Protein AF-A0A916DPZ2-F1 (afdb_monomer)

Foldseek 3Di:
DVVVVVVVVVVVVVVVVPPPDDPDDCPPDLWDPWDKFKDFQADFDQDPVQADPVRFGWGKMWIWIFIHHRNQTADIDPIAIWTDGPDGPDTHDDHPVRVCVSCVVRVHDDDPGRDDPCRNPPVSNVVVVVVVVVVVCCCVVPVPPPPPPDDDDDDDD

Organism: NCBI:txid2864201

Nearest PDB structures (foldseek):
  5i99-assembly1_A  TM=4.754E-01  e=9.707E+00  Mus musculus

Mean predicted aligned error: 11.8 Å

pLDDT: mean 81.59, std 14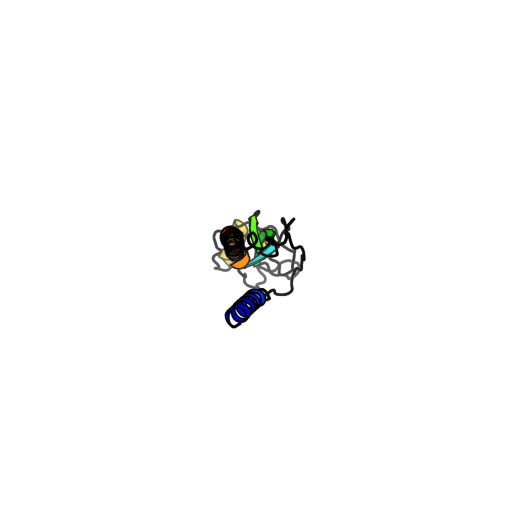.65, range [44.06, 96.0]

Secondary structure (DSSP, 8-state):
-HHHHHHHHHHHHHHHTT----SS-----SEEEEEEEEEEEEPPP-SGGGB-TTSPBPEEEEEEEEEEETTEEEEEEEEEEEEE-SSTT-EE---HHHHHHHHHHTT----SSPPPPHIIIIIHHHHHHHHHHHHHHHHHHSTTTTSS---------

Radius of gyration: 25.04 Å; Cα contacts (8 Å, |Δi|>4): 188; chains: 1; bounding box: 52×34×93 Å

Sequence (157 aa):
MTNKFLKISILIFVLSLFNYQTAAARKSAFFSFGGETIIKVQDFPDTELFQMENGSYVDAGCIYKQVSIFFIPVWNYDIRWCGYTGEDGNYVILSKEELDAIAQEASITLPATPTLSFWHSIGGKLLFVVVIGAFIAYSVFFAEEEEEEEEPKEEKQ

Structure (mmCIF, N/CA/C/O backbone):
data_AF-A0A916DPZ2-F1
#
_entry.id   AF-A0A916DPZ2-F1
#
loop_
_atom_site.group_PDB
_atom_site.id
_atom_site.type_symbol
_atom_site.label_atom_id
_atom_site.label_alt_id
_atom_site.label_comp_id
_atom_site.label_asym_id
_atom_site.label_entity_id
_atom_site.label_seq_id
_atom_site.pdbx_PDB_ins_code
_atom_site.Cartn_x
_atom_site.Cartn_y
_atom_site.Cartn_z
_atom_site.occupancy
_atom_site.B_iso_or_equiv
_atom_site.auth_seq_id
_atom_site.auth_comp_id
_atom_site.auth_asym_id
_atom_site.auth_atom_id
_atom_site.pdbx_PDB_model_num
ATOM 1 N N . MET A 1 1 ? 10.165 -23.862 -36.801 1.00 51.81 1 MET A N 1
ATOM 2 C CA . MET A 1 1 ? 8.836 -23.363 -36.359 1.00 51.81 1 MET A CA 1
ATOM 3 C C . MET A 1 1 ? 8.642 -23.426 -34.846 1.00 51.81 1 MET A C 1
ATOM 5 O O . MET A 1 1 ? 8.141 -22.462 -34.284 1.00 51.81 1 MET A O 1
ATOM 9 N N . THR A 1 2 ? 9.076 -24.493 -34.172 1.00 63.69 2 THR A N 1
ATOM 10 C CA . THR A 1 2 ? 8.823 -24.763 -32.742 1.00 63.69 2 THR A CA 1
ATOM 11 C C . THR A 1 2 ? 9.273 -23.651 -31.784 1.00 63.69 2 THR A C 1
ATOM 13 O O . THR A 1 2 ? 8.525 -23.297 -30.881 1.00 63.69 2 THR A O 1
ATOM 16 N N . ASN A 1 3 ? 10.423 -23.009 -32.027 1.00 69.75 3 ASN A N 1
ATOM 17 C CA . ASN A 1 3 ? 10.918 -21.934 -31.154 1.00 69.75 3 ASN A CA 1
ATOM 18 C C . ASN A 1 3 ? 10.087 -20.643 -31.224 1.00 69.75 3 ASN A C 1
ATOM 20 O O . ASN A 1 3 ? 9.987 -19.945 -30.222 1.00 69.75 3 ASN A O 1
ATOM 24 N N . LYS A 1 4 ? 9.463 -20.319 -32.368 1.00 66.44 4 LYS A N 1
ATOM 25 C CA . LYS A 1 4 ? 8.582 -19.140 -32.471 1.00 66.44 4 LYS A CA 1
ATOM 26 C C . LYS A 1 4 ? 7.270 -19.379 -31.717 1.00 66.44 4 LYS A C 1
ATOM 28 O O . LYS A 1 4 ? 6.870 -18.534 -30.926 1.00 66.44 4 LYS A O 1
ATOM 33 N N . PHE A 1 5 ? 6.662 -20.555 -31.875 1.00 76.12 5 PHE A N 1
ATOM 34 C CA . PHE A 1 5 ? 5.439 -20.920 -31.149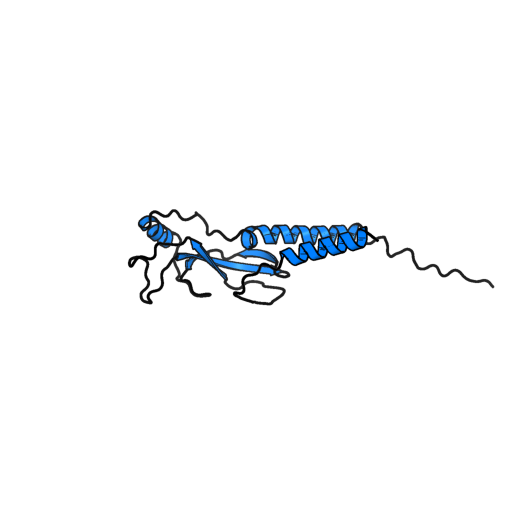 1.00 76.12 5 PHE A CA 1
ATOM 35 C C . PHE A 1 5 ? 5.665 -21.079 -29.642 1.00 76.12 5 PHE A C 1
ATOM 37 O O . PHE A 1 5 ? 4.829 -20.638 -28.861 1.00 76.12 5 PHE A O 1
ATOM 44 N N . LEU A 1 6 ? 6.813 -21.619 -29.222 1.00 79.94 6 LEU A N 1
ATOM 45 C CA . LEU A 1 6 ? 7.181 -21.710 -27.808 1.00 79.94 6 LEU A CA 1
ATOM 46 C C . LEU A 1 6 ? 7.365 -20.320 -27.179 1.00 79.94 6 LEU A C 1
ATOM 48 O O . LEU A 1 6 ? 6.825 -20.064 -26.107 1.00 79.94 6 LEU A O 1
ATOM 52 N N . LYS A 1 7 ? 8.058 -19.399 -27.866 1.00 75.06 7 LYS A N 1
ATOM 53 C CA . LYS A 1 7 ? 8.217 -18.002 -27.419 1.00 75.06 7 LYS A CA 1
ATOM 54 C C . LYS A 1 7 ? 6.866 -17.288 -27.294 1.00 75.06 7 LYS A C 1
ATOM 56 O O . LYS A 1 7 ? 6.613 -16.647 -26.280 1.00 75.06 7 LYS A O 1
ATOM 61 N N . ILE A 1 8 ? 5.981 -17.452 -28.282 1.00 85.12 8 ILE A N 1
ATOM 62 C CA . IL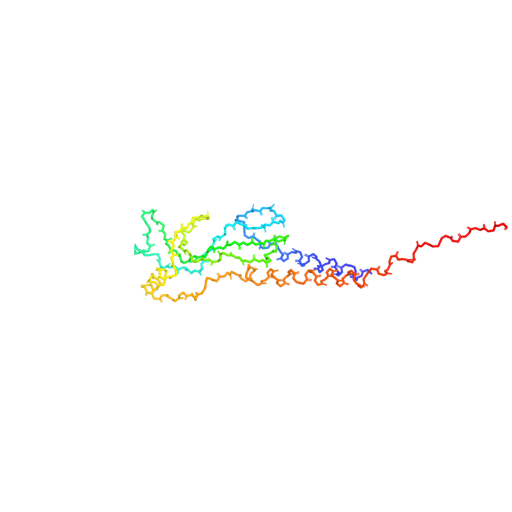E A 1 8 ? 4.622 -16.886 -28.256 1.00 85.12 8 ILE A CA 1
ATOM 63 C C . ILE A 1 8 ? 3.799 -17.495 -27.111 1.00 85.12 8 ILE A C 1
ATOM 65 O O . ILE A 1 8 ? 3.117 -16.770 -26.396 1.00 85.12 8 ILE A O 1
ATOM 69 N N . SER A 1 9 ? 3.900 -18.805 -26.878 1.00 83.81 9 SER A N 1
ATOM 70 C CA . SER A 1 9 ? 3.169 -19.481 -25.802 1.00 83.81 9 SER A CA 1
ATOM 71 C C . SER A 1 9 ? 3.649 -19.061 -24.410 1.00 83.81 9 SER A C 1
ATOM 73 O O . SER A 1 9 ? 2.825 -18.894 -23.515 1.00 83.81 9 SER A O 1
ATOM 75 N N . ILE A 1 10 ? 4.957 -18.851 -24.224 1.00 85.25 10 ILE A N 1
ATOM 76 C CA . ILE A 1 10 ? 5.521 -18.317 -22.974 1.00 85.25 10 ILE A CA 1
ATOM 77 C C . ILE A 1 10 ? 5.055 -16.875 -22.762 1.00 85.25 10 ILE A C 1
ATOM 79 O O . ILE A 1 10 ? 4.644 -16.531 -21.659 1.00 85.25 10 ILE A O 1
ATOM 83 N N . LEU A 1 11 ? 5.045 -16.050 -23.814 1.00 82.19 11 LEU A N 1
ATOM 84 C CA . LEU A 1 11 ? 4.554 -14.675 -23.738 1.00 82.19 11 LEU A CA 1
ATOM 85 C C . LEU A 1 11 ? 3.069 -14.625 -23.346 1.00 82.19 11 LEU A C 1
ATOM 87 O O . LEU A 1 11 ? 2.701 -13.876 -22.448 1.00 82.19 11 LEU A O 1
ATOM 91 N N . ILE A 1 12 ? 2.225 -15.458 -23.963 1.00 82.44 12 ILE A N 1
ATOM 92 C CA . ILE A 1 12 ? 0.793 -15.554 -23.637 1.00 82.44 12 ILE A CA 1
ATOM 93 C C . ILE A 1 12 ? 0.589 -16.056 -22.204 1.00 82.44 12 ILE A C 1
ATOM 95 O O . ILE A 1 12 ? -0.242 -15.512 -21.481 1.00 82.44 12 ILE A O 1
ATOM 99 N N . PHE A 1 13 ? 1.361 -17.055 -21.767 1.00 81.19 13 PHE A N 1
ATOM 100 C CA . PHE A 1 13 ? 1.291 -17.564 -20.399 1.00 81.19 13 PHE A CA 1
ATOM 101 C C . PHE A 1 13 ? 1.670 -16.481 -19.382 1.00 81.19 13 PHE A C 1
ATOM 103 O O . PHE A 1 13 ? 0.908 -16.227 -18.453 1.00 81.19 13 PHE A O 1
ATOM 110 N N . VAL A 1 14 ? 2.774 -15.766 -19.608 1.00 79.12 14 VAL A N 1
ATOM 111 C CA . VAL A 1 14 ? 3.201 -14.636 -18.772 1.00 79.12 14 VAL A CA 1
ATOM 112 C C . VAL A 1 14 ? 2.127 -13.544 -18.739 1.00 79.12 14 VAL A C 1
ATOM 114 O O . VAL A 1 14 ? 1.764 -13.101 -17.656 1.00 79.12 14 VAL A O 1
ATOM 117 N N . LEU A 1 15 ? 1.537 -13.180 -19.884 1.00 71.94 15 LEU A N 1
ATOM 118 C CA . LEU A 1 15 ? 0.437 -12.208 -19.962 1.00 71.94 15 LEU A CA 1
ATOM 119 C C . LEU A 1 15 ? -0.830 -12.672 -19.219 1.00 71.94 15 LEU A C 1
ATOM 121 O O . LEU A 1 15 ? -1.525 -11.861 -18.606 1.00 71.94 15 LEU A O 1
ATOM 125 N N . SER A 1 16 ? -1.125 -13.974 -19.226 1.00 70.44 16 SER A N 1
ATOM 126 C CA . SER A 1 16 ? -2.296 -14.537 -18.542 1.00 70.44 16 SER A CA 1
ATOM 127 C C . SER A 1 16 ? -2.188 -14.480 -17.013 1.00 70.44 16 SER A C 1
ATOM 129 O O . SER A 1 16 ? -3.201 -14.283 -16.343 1.00 70.44 16 SER A O 1
ATOM 131 N N . LEU A 1 17 ? -0.969 -14.539 -16.459 1.00 65.00 17 LEU A N 1
ATOM 132 C CA . LEU A 1 17 ? -0.726 -14.428 -15.014 1.00 65.00 17 LEU A CA 1
ATOM 133 C C . LEU A 1 17 ? -1.047 -13.029 -14.453 1.00 65.00 17 LEU A C 1
ATOM 135 O O . LEU A 1 17 ? -1.231 -12.892 -13.246 1.00 65.00 17 LEU A O 1
ATOM 139 N N . PHE A 1 18 ? -1.182 -12.006 -15.306 1.00 58.53 18 PHE A N 1
ATOM 140 C CA . PHE A 1 18 ? -1.540 -10.641 -14.897 1.00 58.53 18 PHE A CA 1
ATOM 141 C C . PHE A 1 18 ? -3.054 -10.377 -14.821 1.00 58.53 18 PHE A C 1
ATOM 143 O O . PHE A 1 18 ? -3.455 -9.285 -14.431 1.00 58.53 18 PHE A O 1
ATOM 150 N N . ASN A 1 19 ? -3.912 -11.351 -15.156 1.00 52.56 19 ASN A N 1
ATOM 151 C CA . ASN A 1 19 ? -5.376 -11.184 -15.130 1.00 52.56 19 ASN A CA 1
ATOM 152 C C . ASN A 1 19 ? -6.029 -11.497 -13.767 1.00 52.56 19 ASN A C 1
ATOM 154 O O . ASN A 1 19 ? -7.248 -11.625 -13.686 1.00 52.56 19 ASN A O 1
ATOM 158 N N . TYR A 1 20 ? -5.258 -11.592 -12.682 1.00 54.59 20 TYR A N 1
ATOM 159 C CA . TYR A 1 20 ? -5.819 -11.608 -11.329 1.00 54.59 20 TYR A CA 1
ATOM 160 C C . TYR A 1 20 ? -5.876 -10.184 -10.781 1.00 54.59 20 TYR A C 1
ATOM 162 O O . TYR A 1 20 ? -5.015 -9.768 -10.010 1.00 54.59 20 TYR A O 1
ATOM 170 N N . GLN A 1 21 ? -6.898 -9.425 -11.174 1.00 50.91 21 GLN A N 1
ATOM 171 C CA . GLN A 1 21 ? -7.242 -8.198 -10.465 1.00 50.91 21 GLN A CA 1
ATOM 172 C C . GLN A 1 21 ? -8.714 -8.248 -10.071 1.00 50.91 21 GLN A C 1
ATOM 174 O O . GLN A 1 21 ? -9.610 -8.272 -10.916 1.00 50.91 21 GLN A O 1
ATOM 179 N N . THR A 1 22 ? -8.951 -8.321 -8.762 1.00 46.25 22 THR A N 1
ATOM 180 C CA . THR A 1 22 ? -10.267 -8.141 -8.159 1.00 46.25 22 THR A CA 1
ATOM 181 C C . THR A 1 22 ? -10.780 -6.752 -8.524 1.00 46.25 22 THR A C 1
ATOM 183 O O . THR A 1 22 ? -10.076 -5.748 -8.417 1.00 46.25 22 THR A O 1
ATOM 186 N N . ALA A 1 23 ? -12.005 -6.717 -9.036 1.00 44.06 23 ALA A N 1
ATOM 187 C CA . ALA A 1 23 ? -12.669 -5.518 -9.508 1.00 44.06 23 ALA A CA 1
ATOM 188 C C . ALA A 1 23 ? -13.042 -4.598 -8.334 1.00 44.06 23 ALA A C 1
ATOM 190 O O . ALA A 1 23 ? -14.169 -4.624 -7.860 1.00 44.06 23 ALA A O 1
ATOM 191 N N . ALA A 1 24 ? -12.105 -3.771 -7.883 1.00 44.12 24 ALA A N 1
ATOM 192 C CA . ALA A 1 24 ? -12.388 -2.570 -7.105 1.00 44.12 24 ALA A CA 1
ATOM 193 C C . ALA A 1 24 ? -11.300 -1.529 -7.412 1.00 44.12 24 ALA A C 1
ATOM 195 O O . ALA A 1 24 ? -10.115 -1.844 -7.440 1.00 44.12 24 ALA A O 1
ATOM 196 N N . ALA A 1 25 ? -11.713 -0.298 -7.715 1.00 45.31 25 ALA A N 1
ATOM 197 C CA . ALA A 1 25 ? -10.866 0.848 -8.072 1.00 45.31 25 ALA A CA 1
ATOM 198 C C . ALA A 1 25 ? -10.095 0.761 -9.411 1.00 45.31 25 ALA A C 1
ATOM 200 O O . ALA A 1 25 ? -8.869 0.847 -9.491 1.00 45.31 25 ALA A O 1
ATOM 201 N N . ARG A 1 26 ? -10.844 0.732 -10.521 1.00 45.50 26 ARG A N 1
ATOM 202 C CA . ARG A 1 26 ? -10.332 0.989 -11.877 1.00 45.50 26 ARG A CA 1
ATOM 203 C C . ARG A 1 26 ? -9.924 2.469 -12.048 1.00 45.50 26 ARG A C 1
ATOM 205 O O . ARG A 1 26 ? -10.598 3.221 -12.744 1.00 45.50 26 ARG A O 1
ATOM 212 N N . LYS A 1 27 ? -8.798 2.905 -11.470 1.00 50.97 27 LYS A N 1
ATOM 213 C CA . LYS A 1 27 ? -8.073 4.095 -11.964 1.00 50.97 27 LYS A CA 1
ATOM 214 C C . LYS A 1 27 ? -7.263 3.655 -13.182 1.00 50.97 27 LYS A C 1
ATOM 216 O O . LYS A 1 27 ? -6.085 3.339 -13.087 1.00 50.97 27 LYS A O 1
ATOM 221 N N . SER A 1 28 ? -7.952 3.540 -14.319 1.00 52.31 28 SER A N 1
ATOM 222 C CA . SER A 1 28 ? -7.423 3.023 -15.589 1.00 52.31 28 SER A CA 1
ATOM 223 C C . SER A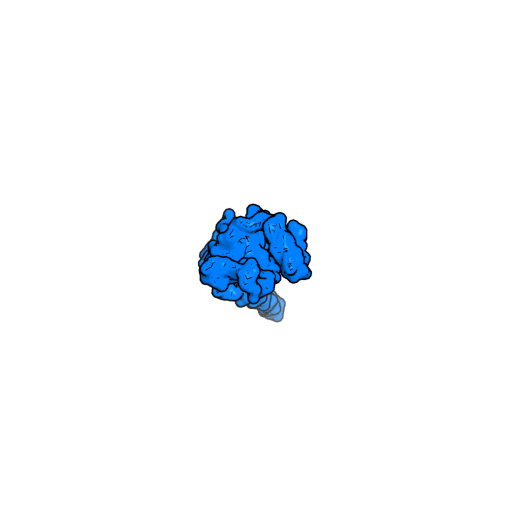 1 28 ? -6.479 4.014 -16.274 1.00 52.31 28 SER A C 1
ATOM 225 O O . SER A 1 28 ? -6.721 4.428 -17.404 1.00 52.31 28 SER A O 1
ATOM 227 N N . ALA A 1 29 ? -5.414 4.421 -15.594 1.00 64.94 29 ALA A N 1
ATOM 228 C CA . ALA A 1 29 ? -4.330 5.159 -16.209 1.00 64.94 29 ALA A CA 1
ATOM 229 C C . ALA A 1 29 ? -3.120 4.231 -16.313 1.00 64.94 29 ALA A C 1
ATOM 231 O O . ALA A 1 29 ? -2.733 3.591 -15.337 1.00 64.94 29 ALA A O 1
ATOM 232 N N . PHE A 1 30 ? -2.505 4.175 -17.498 1.00 82.25 30 PHE A N 1
ATOM 233 C CA . PHE A 1 30 ? -1.216 3.500 -17.684 1.00 82.25 30 PHE A CA 1
ATOM 234 C C . PHE A 1 30 ? -0.132 4.071 -16.764 1.00 82.25 30 PHE A C 1
ATOM 236 O O . PHE A 1 30 ? 0.868 3.413 -16.519 1.00 82.25 30 PHE A O 1
ATOM 243 N N . PHE A 1 31 ? -0.338 5.272 -16.230 1.00 86.25 31 PHE A N 1
ATOM 244 C CA . PHE A 1 31 ? 0.544 5.905 -15.271 1.00 86.25 31 PHE A CA 1
ATOM 245 C C . PHE A 1 31 ? -0.281 6.438 -14.106 1.00 86.25 31 PHE A C 1
ATOM 247 O O . PHE A 1 31 ? -1.271 7.138 -14.317 1.00 86.25 31 PHE A O 1
ATOM 254 N N . SER A 1 32 ? 0.152 6.151 -12.885 1.00 87.00 32 SER A N 1
ATOM 255 C CA . SER A 1 32 ? -0.322 6.838 -11.688 1.00 87.00 32 SER A CA 1
ATOM 256 C C . SER A 1 32 ? 0.875 7.432 -10.973 1.00 87.00 32 SER A C 1
ATOM 258 O O . SER A 1 32 ? 1.869 6.750 -10.757 1.00 87.00 32 SER A O 1
ATOM 260 N N . PHE A 1 33 ? 0.784 8.697 -10.583 1.00 87.56 33 PHE A N 1
ATOM 261 C CA . PHE A 1 33 ? 1.838 9.387 -9.835 1.00 87.56 33 PHE A CA 1
ATOM 262 C C . PHE A 1 33 ? 1.395 9.708 -8.406 1.00 87.56 33 PHE A C 1
ATOM 264 O O . PHE A 1 33 ? 1.891 10.651 -7.796 1.00 87.56 33 PHE A O 1
ATOM 271 N N . GLY A 1 34 ? 0.427 8.951 -7.886 1.00 81.25 34 GLY A N 1
ATOM 272 C CA . GLY A 1 34 ? -0.089 9.118 -6.537 1.00 81.25 34 GLY A CA 1
ATOM 273 C C . GLY A 1 34 ? -1.570 8.780 -6.414 1.00 81.25 34 GLY A C 1
ATOM 274 O O . GLY A 1 34 ? -2.113 7.944 -7.134 1.00 81.25 34 GLY A O 1
ATOM 275 N N . GLY A 1 35 ? -2.222 9.457 -5.475 1.00 85.12 35 GLY A N 1
ATOM 276 C CA . GLY A 1 35 ? -3.568 9.127 -5.023 1.00 85.12 35 GLY A CA 1
ATOM 277 C C . GLY A 1 35 ? -3.518 8.245 -3.784 1.00 85.12 35 GLY A C 1
ATOM 278 O O . GLY A 1 35 ? -2.730 7.303 -3.703 1.00 85.12 35 GLY A O 1
ATOM 279 N N . GLU A 1 36 ? -4.342 8.596 -2.806 1.00 88.19 36 GLU A N 1
ATOM 280 C CA . GLU A 1 36 ? -4.433 7.849 -1.559 1.00 88.19 36 GLU A CA 1
ATOM 281 C C . GLU A 1 36 ? -5.126 6.518 -1.821 1.00 88.19 36 GLU A C 1
ATOM 283 O O . GLU A 1 36 ? -6.165 6.448 -2.482 1.00 88.19 36 GLU A O 1
ATOM 288 N N . THR A 1 37 ? -4.473 5.461 -1.357 1.00 88.38 37 THR A N 1
ATOM 289 C CA . THR A 1 37 ? -4.991 4.101 -1.327 1.00 88.38 37 THR A CA 1
ATOM 290 C C . THR A 1 37 ? -5.043 3.678 0.124 1.00 88.38 37 THR A C 1
ATOM 292 O O . THR A 1 37 ? -4.092 3.911 0.870 1.00 88.38 37 THR A O 1
ATOM 295 N N . ILE A 1 38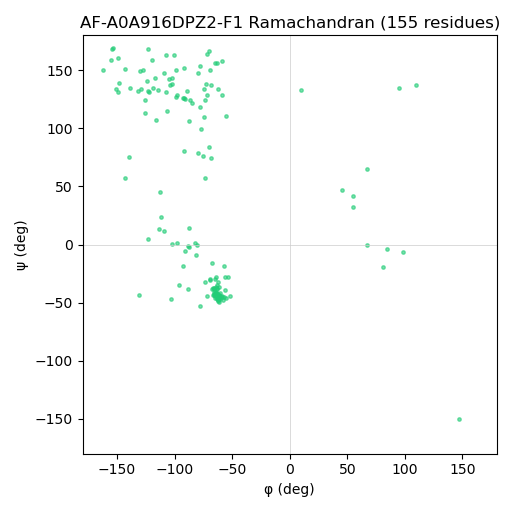 ? -6.154 3.064 0.508 1.00 91.06 38 ILE A N 1
ATOM 296 C CA . ILE A 1 38 ? -6.395 2.587 1.862 1.00 91.06 38 ILE A CA 1
ATOM 297 C C . ILE A 1 38 ? -6.473 1.071 1.781 1.00 91.06 38 ILE A C 1
ATOM 299 O O . ILE A 1 38 ? -7.134 0.530 0.895 1.00 91.06 38 ILE A O 1
ATOM 303 N N . ILE A 1 39 ? -5.778 0.388 2.681 1.00 90.56 39 ILE A N 1
ATOM 304 C CA . ILE A 1 39 ? -5.876 -1.059 2.826 1.00 90.56 39 ILE A CA 1
ATOM 305 C C . ILE A 1 39 ? -6.105 -1.419 4.283 1.00 90.56 39 ILE A C 1
ATOM 307 O O . ILE A 1 39 ? -5.611 -0.745 5.190 1.00 90.56 39 ILE A O 1
ATOM 311 N N . LYS A 1 40 ? -6.806 -2.526 4.496 1.00 91.75 40 LYS A N 1
ATOM 312 C CA . LYS A 1 40 ? -6.853 -3.180 5.795 1.00 91.75 40 LYS A CA 1
ATOM 313 C C . LYS A 1 40 ? -5.540 -3.920 6.061 1.00 91.75 40 LYS A C 1
ATOM 315 O O . LYS A 1 40 ? -5.038 -4.614 5.178 1.00 91.75 40 LYS A O 1
ATOM 320 N N . VAL A 1 41 ? -4.998 -3.754 7.266 1.00 92.88 41 VAL A N 1
ATOM 321 C CA . VAL A 1 41 ? -3.763 -4.401 7.737 1.00 92.88 41 VAL A CA 1
ATOM 322 C C . VAL A 1 41 ? -4.080 -5.552 8.686 1.00 92.88 41 VAL A C 1
ATOM 324 O O . VAL A 1 41 ? -3.506 -6.627 8.536 1.00 92.88 41 VAL A O 1
ATOM 327 N N . GLN A 1 42 ? -4.975 -5.334 9.651 1.00 91.81 42 GLN A N 1
ATOM 328 C CA . GLN A 1 42 ? -5.324 -6.325 10.666 1.00 91.81 42 GLN A CA 1
ATOM 329 C C . GLN A 1 42 ? -6.767 -6.121 11.129 1.00 91.81 42 GLN A C 1
ATOM 331 O O . GLN A 1 42 ? -7.161 -4.993 11.419 1.00 91.81 42 GLN A O 1
ATOM 336 N N . ASP A 1 43 ? -7.517 -7.218 11.214 1.00 92.06 43 ASP A N 1
ATOM 337 C CA . ASP A 1 43 ? -8.876 -7.229 11.757 1.00 92.06 43 ASP A CA 1
ATOM 338 C C . ASP A 1 43 ? -8.860 -7.052 13.280 1.00 92.06 43 ASP A C 1
ATOM 340 O O . ASP A 1 43 ? -8.037 -7.679 13.965 1.00 92.06 43 ASP A O 1
ATOM 344 N N . PHE A 1 44 ? -9.786 -6.247 13.797 1.00 91.25 44 PHE A N 1
ATOM 345 C CA . PHE A 1 44 ? -10.137 -6.204 15.216 1.00 91.25 44 PHE A CA 1
ATOM 346 C C . PHE A 1 44 ? -11.436 -6.988 15.484 1.00 91.25 44 PHE A C 1
ATOM 348 O O . PHE A 1 44 ? -12.150 -7.346 14.550 1.00 91.25 44 PHE A O 1
ATOM 355 N N . PRO A 1 45 ? -11.742 -7.349 16.746 1.00 86.00 45 PRO A N 1
ATOM 356 C CA . PRO A 1 45 ? -12.970 -8.072 17.065 1.00 86.00 45 PRO A CA 1
ATOM 357 C C . PRO A 1 45 ? -14.221 -7.208 16.852 1.00 86.00 45 PRO A C 1
ATOM 359 O O . PRO A 1 45 ? -14.277 -6.079 17.330 1.00 86.00 45 PRO A O 1
ATOM 362 N N . ASP A 1 46 ? -15.276 -7.769 16.263 1.00 85.81 46 ASP A N 1
ATOM 363 C CA . ASP A 1 46 ? -16.574 -7.093 16.124 1.00 85.81 46 ASP A CA 1
ATOM 364 C C . ASP A 1 46 ? -17.333 -7.079 17.467 1.00 85.81 46 ASP A C 1
ATOM 366 O O . ASP A 1 46 ? -18.252 -7.865 17.708 1.00 85.81 46 ASP A O 1
ATOM 370 N N . THR A 1 47 ? -16.919 -6.210 18.390 1.00 82.81 47 THR A N 1
ATOM 371 C CA . THR A 1 47 ? -17.574 -6.016 19.698 1.00 82.81 47 THR A CA 1
ATOM 372 C C . THR A 1 47 ? -18.074 -4.585 19.847 1.00 82.81 47 THR A C 1
ATOM 374 O O . THR A 1 47 ? -17.568 -3.684 19.183 1.00 82.81 47 THR A O 1
ATOM 377 N N . GLU A 1 48 ? -19.043 -4.354 20.739 1.00 80.00 48 GLU A N 1
ATOM 378 C CA . GLU A 1 48 ? -19.584 -3.008 21.009 1.00 80.00 48 GLU A CA 1
ATOM 379 C C . GLU A 1 48 ? -18.490 -1.986 21.368 1.00 80.00 48 GLU A C 1
ATOM 381 O O . GLU A 1 48 ? -18.635 -0.804 21.07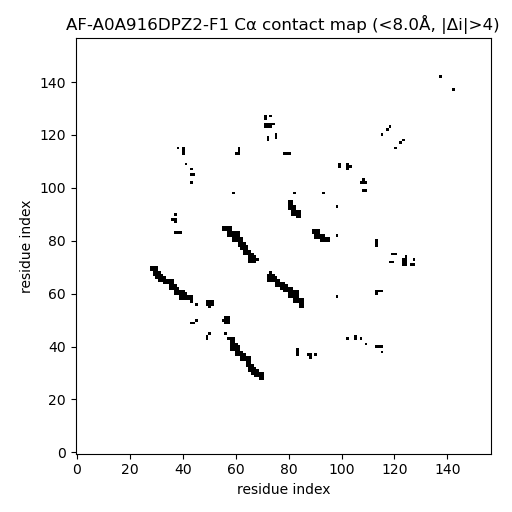7 1.00 80.00 48 GLU A O 1
ATOM 386 N N . LEU A 1 49 ? -17.371 -2.440 21.943 1.00 74.50 49 LEU A N 1
ATOM 387 C CA . LEU A 1 49 ? -16.223 -1.599 22.288 1.00 74.50 49 LEU A CA 1
ATOM 388 C C . LEU A 1 49 ? -15.526 -0.994 21.056 1.00 74.50 49 LEU A C 1
ATOM 390 O O . LEU A 1 49 ? -14.961 0.093 21.141 1.00 74.50 49 LEU A O 1
ATOM 394 N N . PHE A 1 50 ? -15.579 -1.685 19.916 1.00 76.31 50 PHE A N 1
ATOM 395 C CA . PHE A 1 50 ? -14.915 -1.299 18.666 1.00 76.31 50 PHE A CA 1
ATOM 396 C C . PHE A 1 50 ? -15.908 -0.846 17.587 1.00 76.31 50 PHE A C 1
ATOM 398 O O . PHE A 1 50 ? -15.544 -0.702 16.417 1.00 76.31 50 PHE A O 1
ATOM 405 N N . GLN A 1 51 ? -17.167 -0.624 17.975 1.00 83.56 51 GLN A N 1
ATOM 406 C CA . GLN A 1 51 ? -18.224 -0.153 17.095 1.00 83.56 51 GLN A CA 1
ATOM 407 C C . GLN A 1 51 ? -18.303 1.380 17.126 1.00 83.56 51 GLN A C 1
ATOM 409 O O . GLN A 1 51 ? -18.434 1.998 18.180 1.00 83.56 51 GLN A O 1
ATOM 414 N N . MET A 1 52 ? -18.237 2.008 15.956 1.00 80.38 52 MET A N 1
ATOM 415 C CA . MET A 1 52 ? -18.471 3.439 15.787 1.00 80.38 52 MET A CA 1
ATOM 416 C C . MET A 1 52 ? -19.958 3.790 15.944 1.00 80.38 52 MET A C 1
ATOM 418 O O . MET A 1 52 ? -20.838 2.946 15.791 1.00 80.38 52 MET A O 1
ATOM 422 N N . GLU A 1 53 ? -20.259 5.078 16.138 1.00 80.56 53 GLU A N 1
ATOM 423 C CA . GLU A 1 53 ? -21.636 5.590 16.272 1.00 80.56 53 GLU A CA 1
ATOM 424 C C . GLU A 1 53 ? -22.548 5.252 15.078 1.00 80.56 53 GLU A C 1
ATOM 426 O O . GLU A 1 53 ? -23.762 5.126 15.230 1.00 80.56 53 GLU A O 1
ATOM 431 N N . ASN A 1 54 ? -21.975 5.087 13.883 1.00 78.25 54 ASN A N 1
ATOM 432 C CA . ASN A 1 54 ? -22.702 4.706 12.668 1.00 78.25 54 ASN A CA 1
ATOM 433 C C . ASN A 1 54 ? -22.950 3.184 12.549 1.00 78.25 54 ASN A C 1
ATOM 435 O O . ASN A 1 54 ? -23.496 2.737 11.543 1.00 78.25 54 ASN A O 1
ATOM 439 N N . GLY A 1 55 ? -22.529 2.391 13.540 1.00 81.38 55 GLY A N 1
ATOM 440 C CA . GLY A 1 55 ? -22.656 0.935 13.564 1.00 81.38 55 GLY A CA 1
ATOM 441 C C . GLY A 1 55 ? -21.539 0.170 12.844 1.00 81.38 55 GLY A C 1
ATOM 442 O O . GLY A 1 55 ? -21.548 -1.060 12.897 1.00 81.38 55 GLY A O 1
ATOM 443 N N . SER A 1 56 ? -20.591 0.859 12.195 1.00 82.88 56 SER A N 1
ATOM 444 C CA . SER A 1 56 ? -19.417 0.241 11.558 1.00 82.88 56 SER A CA 1
ATOM 445 C C . SER A 1 56 ? -18.341 -0.124 12.582 1.00 82.88 56 SER A C 1
ATOM 447 O O . SER A 1 56 ? -18.255 0.500 13.637 1.00 82.88 56 SER A O 1
ATOM 449 N N . TYR A 1 57 ? -17.517 -1.123 12.272 1.00 88.31 57 TYR A N 1
ATOM 450 C CA . TYR A 1 57 ? -16.381 -1.520 13.105 1.00 88.31 57 TYR A CA 1
ATOM 451 C C . TYR A 1 57 ? -15.080 -0.925 12.567 1.00 88.31 57 TYR A C 1
ATOM 453 O O . TYR A 1 57 ? -14.946 -0.673 11.365 1.00 88.31 57 TYR A O 1
ATOM 461 N N . VAL A 1 58 ? -14.135 -0.670 13.472 1.00 89.56 58 VAL A N 1
ATOM 462 C CA . VAL A 1 58 ? -12.810 -0.138 13.129 1.00 89.56 58 VAL A CA 1
ATOM 463 C C . VAL A 1 58 ? -11.806 -1.273 13.090 1.00 89.56 58 VAL A C 1
ATOM 465 O O . VAL A 1 58 ? -11.638 -1.964 14.084 1.00 89.56 58 VAL A O 1
ATOM 468 N N . ASP A 1 59 ? -11.086 -1.398 11.984 1.00 92.44 59 ASP A N 1
ATOM 469 C CA . ASP A 1 59 ? -9.924 -2.274 11.845 1.00 92.44 59 ASP A CA 1
ATOM 470 C C . ASP A 1 59 ? -8.630 -1.448 11.800 1.00 92.44 59 ASP A C 1
ATOM 472 O O . ASP A 1 59 ? -8.640 -0.250 11.497 1.00 92.44 59 ASP A O 1
ATOM 476 N N . ALA A 1 60 ? -7.475 -2.081 12.015 1.00 93.94 60 ALA A N 1
ATOM 477 C CA . ALA A 1 60 ? -6.200 -1.426 11.745 1.00 93.94 60 ALA A CA 1
ATOM 478 C C . ALA A 1 60 ? -5.964 -1.346 10.230 1.00 93.94 60 ALA A C 1
ATOM 480 O O . ALA A 1 60 ? -5.947 -2.358 9.520 1.00 93.94 60 ALA A O 1
ATOM 481 N N . GLY A 1 61 ? -5.743 -0.134 9.729 1.00 94.00 61 GLY A N 1
ATOM 482 C CA . GLY A 1 61 ? -5.541 0.162 8.318 1.00 94.00 61 GLY A CA 1
ATOM 483 C C . GLY A 1 61 ? -4.230 0.881 8.018 1.00 94.00 61 GLY A C 1
ATOM 484 O O . GLY A 1 61 ? -3.524 1.379 8.896 1.00 94.00 61 GLY A O 1
ATOM 485 N N . CYS A 1 62 ? -3.917 0.949 6.729 1.00 93.62 62 CYS A N 1
ATOM 486 C CA . CYS A 1 62 ? -2.803 1.708 6.186 1.00 93.62 62 CYS A CA 1
ATOM 487 C C . CYS A 1 62 ? -3.285 2.587 5.042 1.00 93.62 62 CYS A C 1
ATOM 489 O O . CYS A 1 62 ? -3.925 2.102 4.108 1.00 93.62 62 CYS A O 1
ATOM 491 N N . ILE A 1 63 ? -2.855 3.844 5.056 1.00 93.19 63 ILE A N 1
ATOM 492 C CA . ILE A 1 63 ? -2.947 4.747 3.912 1.00 93.19 63 ILE A CA 1
ATOM 493 C C . ILE A 1 63 ? -1.568 4.871 3.298 1.00 93.19 63 ILE A C 1
ATOM 495 O O . ILE A 1 63 ? -0.571 4.988 4.009 1.00 93.19 63 ILE A O 1
ATOM 499 N N . TYR A 1 64 ? -1.503 4.831 1.976 1.00 93.19 64 TYR A N 1
ATOM 500 C CA . TYR A 1 64 ? -0.274 5.090 1.245 1.00 93.19 64 TYR A CA 1
ATOM 501 C C . TYR A 1 64 ? -0.567 5.708 -0.118 1.00 93.19 64 TYR A C 1
ATOM 503 O O . TYR A 1 64 ? -1.670 5.608 -0.662 1.00 93.19 64 TYR A O 1
ATOM 511 N N . LYS A 1 65 ? 0.456 6.340 -0.689 1.00 93.00 65 LYS A N 1
ATOM 512 C CA . LYS A 1 65 ? 0.477 6.798 -2.077 1.00 93.00 65 LYS A CA 1
ATOM 513 C C . LYS A 1 65 ? 1.437 5.935 -2.878 1.00 93.00 65 LYS A C 1
ATOM 515 O O . LYS A 1 65 ? 2.445 5.447 -2.361 1.00 93.00 65 LYS A O 1
ATOM 520 N N . GLN A 1 66 ? 1.120 5.745 -4.153 1.00 92.44 66 GLN A N 1
ATOM 521 C CA . GLN A 1 66 ? 1.876 4.852 -5.020 1.00 92.44 66 GLN A CA 1
ATOM 522 C C . GLN A 1 66 ? 2.068 5.449 -6.409 1.00 92.44 66 GLN A C 1
ATOM 524 O O . GLN A 1 66 ? 1.129 5.958 -7.019 1.00 92.44 66 GLN A O 1
ATOM 529 N N . VAL A 1 67 ? 3.300 5.347 -6.906 1.00 93.06 67 VAL A N 1
ATOM 530 C CA . VAL A 1 67 ? 3.624 5.565 -8.313 1.00 93.06 67 VAL A CA 1
ATOM 531 C C . VAL A 1 67 ? 3.534 4.227 -9.035 1.00 93.06 67 VAL A C 1
ATOM 533 O O . VAL A 1 67 ? 4.197 3.260 -8.640 1.00 93.06 67 VAL A O 1
ATOM 536 N N . SER A 1 68 ? 2.739 4.176 -10.099 1.00 91.44 68 SER A N 1
ATOM 537 C CA . SER A 1 68 ? 2.627 3.024 -10.985 1.00 91.44 68 SER A CA 1
ATOM 538 C C . SER A 1 68 ? 2.916 3.392 -12.438 1.00 91.44 68 SER A C 1
ATOM 540 O O . SER A 1 68 ? 2.533 4.456 -12.925 1.00 91.44 68 SER A O 1
ATOM 542 N N . ILE A 1 69 ? 3.608 2.488 -13.128 1.00 91.50 69 ILE A N 1
ATOM 543 C CA . ILE A 1 69 ? 3.935 2.579 -14.553 1.00 91.50 69 ILE A CA 1
ATOM 544 C C . ILE A 1 69 ? 3.445 1.290 -15.205 1.00 91.50 69 ILE A C 1
ATOM 546 O O . ILE A 1 69 ? 3.801 0.206 -14.759 1.00 91.50 69 ILE A O 1
ATOM 550 N N . PHE A 1 70 ? 2.606 1.395 -16.230 1.00 89.31 70 PHE A N 1
ATOM 551 C CA . PHE A 1 70 ? 1.906 0.274 -16.862 1.00 89.31 70 PHE A CA 1
ATOM 552 C C . PHE A 1 70 ? 1.292 -0.698 -15.839 1.00 89.31 70 PHE A C 1
ATOM 554 O O . PHE A 1 70 ? 1.471 -1.907 -15.939 1.00 89.31 70 PHE A O 1
ATOM 561 N N . PHE A 1 71 ? 0.587 -0.164 -14.830 1.00 85.12 71 PHE A N 1
ATOM 562 C CA . PHE A 1 71 ? -0.025 -0.919 -13.717 1.00 85.12 71 PHE A CA 1
ATOM 563 C C . PHE A 1 71 ? 0.962 -1.597 -12.747 1.00 85.12 71 PHE A C 1
ATOM 565 O O . PHE A 1 71 ? 0.541 -2.198 -11.758 1.00 85.12 71 PHE A O 1
ATOM 572 N N . ILE A 1 72 ? 2.270 -1.463 -12.972 1.00 90.62 72 ILE A N 1
ATOM 573 C CA . ILE A 1 72 ? 3.316 -1.993 -12.100 1.00 90.62 72 ILE A CA 1
ATOM 574 C C . ILE A 1 72 ? 3.586 -0.976 -10.984 1.00 90.62 72 ILE A C 1
ATOM 576 O O . ILE A 1 72 ? 3.951 0.160 -11.290 1.00 90.62 72 ILE A O 1
ATOM 580 N N . PRO A 1 73 ? 3.434 -1.337 -9.697 1.00 91.69 73 PRO A N 1
ATOM 581 C CA . PRO A 1 73 ? 3.744 -0.446 -8.589 1.00 91.69 73 PRO A CA 1
ATOM 582 C C . PRO A 1 73 ? 5.260 -0.324 -8.415 1.00 91.69 73 PRO A C 1
ATOM 584 O O . PRO A 1 73 ? 5.937 -1.263 -7.990 1.00 91.69 73 PRO A O 1
ATOM 587 N N . VAL A 1 74 ? 5.799 0.849 -8.741 1.00 94.00 74 VAL A N 1
ATOM 588 C CA . VAL A 1 74 ? 7.250 1.090 -8.778 1.00 94.00 74 VAL A CA 1
ATOM 589 C C . VAL A 1 74 ? 7.739 1.722 -7.477 1.00 94.00 74 VAL A C 1
ATOM 591 O O . VAL A 1 74 ? 8.825 1.408 -6.993 1.00 94.00 74 VAL A O 1
ATOM 594 N N . TRP A 1 75 ? 6.926 2.576 -6.855 1.00 93.19 75 TRP A N 1
ATOM 595 C CA . TRP A 1 75 ? 7.322 3.300 -5.648 1.00 93.19 75 TRP A CA 1
ATOM 596 C C . TRP A 1 75 ? 6.138 3.564 -4.720 1.00 93.19 75 TRP A C 1
ATOM 598 O O . TRP A 1 75 ? 5.066 3.932 -5.191 1.00 93.19 75 TRP A O 1
ATOM 608 N N . ASN A 1 76 ? 6.345 3.416 -3.408 1.00 93.44 76 ASN A N 1
ATOM 609 C CA . ASN A 1 76 ? 5.358 3.747 -2.375 1.00 93.44 76 ASN A CA 1
ATOM 610 C C . ASN A 1 76 ? 5.898 4.869 -1.499 1.00 93.44 76 ASN A C 1
ATOM 612 O O . ASN A 1 76 ? 7.087 4.883 -1.186 1.00 93.44 76 ASN A O 1
ATOM 616 N N . TYR A 1 77 ? 5.028 5.774 -1.072 1.00 94.06 77 TYR A N 1
ATOM 617 C CA . TYR A 1 77 ? 5.382 6.897 -0.212 1.00 94.06 77 TYR A CA 1
ATOM 618 C C . TYR A 1 77 ? 4.175 7.340 0.618 1.00 94.06 77 TYR A C 1
ATOM 620 O O . TYR A 1 77 ? 3.057 6.893 0.369 1.00 94.06 77 TYR A O 1
ATOM 628 N N . ASP A 1 78 ? 4.408 8.204 1.611 1.00 94.06 78 ASP A N 1
ATOM 629 C CA . ASP A 1 78 ? 3.359 8.700 2.519 1.00 94.06 78 ASP A CA 1
ATOM 630 C C . ASP A 1 78 ? 2.591 7.556 3.220 1.00 94.06 78 ASP A C 1
ATOM 632 O O . ASP A 1 78 ? 1.366 7.568 3.309 1.00 94.06 78 ASP A O 1
ATOM 636 N N . ILE A 1 79 ? 3.328 6.524 3.655 1.00 93.62 79 ILE A N 1
ATOM 637 C CA . ILE A 1 79 ? 2.783 5.336 4.326 1.00 93.62 79 ILE A CA 1
ATOM 638 C C . ILE A 1 79 ? 2.479 5.690 5.782 1.00 93.62 79 ILE A C 1
ATOM 640 O O . ILE A 1 79 ? 3.393 6.043 6.531 1.00 93.62 79 ILE A O 1
ATOM 644 N N . ARG A 1 80 ? 1.212 5.589 6.183 1.00 94.00 80 ARG A N 1
ATOM 645 C CA . ARG A 1 80 ? 0.735 5.964 7.519 1.00 94.00 80 ARG A CA 1
ATOM 646 C C . ARG A 1 80 ? -0.345 5.010 8.018 1.00 94.00 80 ARG A C 1
ATOM 648 O O . ARG A 1 80 ? -1.093 4.438 7.228 1.00 94.00 80 ARG A O 1
ATOM 655 N N . TRP A 1 81 ? -0.418 4.864 9.335 1.00 96.00 81 TRP A N 1
ATOM 656 C CA . TRP A 1 81 ? -1.498 4.152 10.013 1.00 96.00 81 TRP A CA 1
ATOM 657 C C . TRP A 1 81 ? -2.823 4.920 9.916 1.00 96.00 81 TRP A C 1
ATOM 659 O O . TRP A 1 81 ? -2.827 6.149 9.823 1.00 96.00 81 TRP A O 1
ATOM 669 N N . CYS A 1 82 ? -3.934 4.187 9.920 1.00 94.31 82 CYS A N 1
ATOM 670 C CA . CYS A 1 82 ? -5.287 4.728 10.047 1.00 94.31 82 CYS A CA 1
ATOM 671 C C . CYS A 1 82 ? -6.234 3.676 10.640 1.00 94.31 82 CYS A C 1
ATOM 673 O O . CYS A 1 82 ? -5.902 2.492 10.664 1.00 94.31 82 CYS A O 1
ATOM 675 N N . GLY A 1 83 ? -7.438 4.079 11.048 1.00 93.44 83 GLY A N 1
ATOM 676 C CA . GLY A 1 83 ? -8.532 3.131 11.269 1.00 93.44 83 GLY A CA 1
ATOM 677 C C . GLY A 1 83 ? -9.293 2.885 9.968 1.00 93.44 83 GLY A C 1
ATOM 678 O O . GLY A 1 83 ? -9.740 3.832 9.319 1.00 93.44 83 GLY A O 1
ATOM 679 N N . TYR A 1 84 ? -9.402 1.624 9.569 1.00 91.75 84 TYR A N 1
ATOM 680 C CA . TYR A 1 84 ? -10.127 1.173 8.386 1.00 91.75 84 TYR A CA 1
ATOM 681 C C . TYR A 1 84 ? -11.586 0.885 8.746 1.00 91.75 84 TYR A C 1
ATOM 683 O O . TYR A 1 84 ? -11.842 0.207 9.733 1.00 91.75 84 TYR A O 1
ATOM 691 N N . THR A 1 85 ? -12.537 1.386 7.954 1.00 88.56 85 THR A N 1
ATOM 692 C CA . THR A 1 85 ? -13.975 1.335 8.295 1.00 88.56 85 THR A CA 1
ATOM 693 C C . THR A 1 85 ? -14.799 0.446 7.363 1.00 88.56 85 THR A C 1
ATOM 695 O O . THR A 1 85 ? -16.021 0.550 7.327 1.00 88.56 85 THR A O 1
ATOM 698 N N . GLY A 1 86 ? -14.155 -0.393 6.547 1.00 78.56 86 GLY A N 1
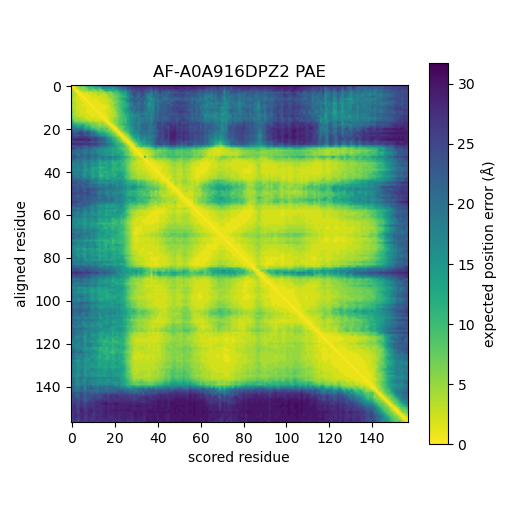ATOM 699 C CA . GLY A 1 86 ? -14.845 -1.309 5.630 1.00 78.56 86 GLY A CA 1
ATOM 700 C C . GLY A 1 86 ? -15.334 -0.690 4.317 1.00 78.56 86 GLY A C 1
ATOM 701 O O . GLY A 1 86 ? -15.551 -1.430 3.361 1.00 78.56 86 GLY A O 1
ATOM 702 N N . GLU A 1 87 ? -15.466 0.634 4.238 1.00 71.81 87 GLU A N 1
ATOM 703 C CA . GLU A 1 87 ? -15.904 1.338 3.031 1.00 71.81 87 GLU A CA 1
ATOM 704 C C . GLU A 1 87 ? -14.719 1.886 2.225 1.00 71.81 87 GLU A C 1
ATOM 706 O O . GLU A 1 87 ? -13.860 2.601 2.749 1.00 71.81 87 GLU A O 1
ATOM 711 N N . ASP A 1 88 ? -14.697 1.578 0.925 1.00 67.12 88 ASP A N 1
ATOM 712 C CA . ASP A 1 88 ? -13.665 2.031 -0.009 1.00 67.12 88 ASP A CA 1
ATOM 713 C C . ASP A 1 88 ? -13.547 3.565 -0.004 1.00 67.12 88 ASP A C 1
ATOM 715 O O . ASP A 1 88 ? -14.417 4.281 -0.500 1.00 67.12 88 ASP A O 1
ATOM 719 N N . GLY A 1 89 ? -12.430 4.075 0.518 1.00 70.56 89 GLY A N 1
ATOM 720 C CA . GLY A 1 89 ? -12.130 5.511 0.550 1.00 70.56 89 GLY A CA 1
ATOM 721 C C . GLY A 1 89 ? -12.431 6.210 1.877 1.00 70.56 89 GLY A C 1
ATOM 722 O O . GLY A 1 89 ? -12.032 7.364 2.026 1.00 70.56 89 GLY A O 1
ATOM 723 N N . ASN A 1 90 ? -13.053 5.527 2.841 1.00 81.38 90 ASN A N 1
ATOM 724 C CA . ASN A 1 90 ? -13.325 6.067 4.170 1.00 81.38 90 ASN A CA 1
ATOM 725 C C . ASN A 1 90 ? -12.333 5.513 5.202 1.00 81.38 90 ASN A C 1
ATOM 727 O O . ASN A 1 90 ? -11.960 4.340 5.189 1.00 81.38 90 ASN A O 1
ATOM 731 N N . TYR A 1 91 ? -11.869 6.393 6.085 1.00 88.81 91 TYR A N 1
ATOM 732 C CA . TYR A 1 91 ? -10.969 6.051 7.179 1.00 88.81 91 TYR A CA 1
ATOM 733 C C . TYR A 1 91 ? -11.111 7.055 8.315 1.00 88.81 91 TYR A C 1
ATOM 735 O O . TYR A 1 91 ? -11.514 8.202 8.113 1.00 88.81 91 TYR A O 1
ATOM 743 N N . VAL A 1 92 ? -10.702 6.632 9.504 1.00 90.06 92 VAL A N 1
ATOM 744 C CA . VAL A 1 92 ? -10.511 7.524 10.646 1.00 90.06 92 VAL A CA 1
ATOM 745 C C . VAL A 1 92 ? -9.028 7.762 10.882 1.00 90.06 92 VAL A C 1
ATOM 747 O O . VAL A 1 92 ? -8.185 6.879 10.690 1.00 90.06 92 VAL A O 1
ATOM 750 N N . ILE A 1 93 ? -8.698 8.991 11.266 1.00 91.75 93 ILE A N 1
ATOM 751 C CA . ILE A 1 93 ? -7.327 9.373 11.591 1.00 91.75 93 ILE A CA 1
ATOM 752 C C . ILE A 1 93 ? -7.031 8.817 12.981 1.00 91.75 93 ILE A C 1
ATOM 754 O O . ILE A 1 93 ? -7.438 9.407 13.975 1.00 91.75 93 ILE A O 1
ATOM 758 N N . LEU A 1 94 ? -6.343 7.679 13.017 1.00 92.25 94 LEU A N 1
ATOM 759 C CA . LEU A 1 94 ? -5.821 7.068 14.232 1.00 92.25 94 LEU A CA 1
ATOM 760 C C . LEU A 1 94 ? -4.313 6.914 14.089 1.00 92.25 94 LEU A C 1
ATOM 762 O O . LEU A 1 94 ? -3.811 6.434 13.067 1.00 92.25 94 LEU A O 1
ATOM 766 N N . SER A 1 95 ? -3.600 7.355 15.113 1.00 93.19 95 SER A N 1
ATOM 767 C CA . SER A 1 95 ? -2.167 7.155 15.272 1.00 93.19 95 SER A CA 1
ATOM 768 C C . SER A 1 95 ? -1.845 5.690 15.561 1.00 93.19 95 SER A C 1
ATOM 770 O O . SER A 1 95 ? -2.717 4.883 15.893 1.00 93.19 95 SER A O 1
ATOM 772 N N . LYS A 1 96 ? -0.562 5.333 15.449 1.00 94.25 96 LYS A N 1
ATOM 773 C CA . LYS A 1 96 ? -0.126 3.978 15.789 1.00 94.25 96 LYS A CA 1
ATOM 774 C C . LYS A 1 96 ? -0.370 3.692 17.269 1.00 94.25 96 LYS A C 1
ATOM 776 O O . LYS A 1 96 ? -0.759 2.589 17.618 1.00 94.25 96 LYS A O 1
ATOM 781 N N . GLU A 1 97 ? -0.154 4.685 18.119 1.00 93.69 97 GLU A N 1
ATOM 782 C CA . GLU A 1 97 ? -0.286 4.584 19.566 1.00 93.69 97 GLU A CA 1
ATOM 783 C C . GLU A 1 97 ? -1.737 4.301 19.977 1.00 93.69 97 GLU A C 1
ATOM 785 O O . GLU A 1 97 ? -1.983 3.447 20.825 1.00 93.69 97 GLU A O 1
ATOM 790 N N . GLU A 1 98 ? -2.702 4.964 19.335 1.00 92.62 98 GLU A N 1
ATOM 791 C CA . GLU A 1 98 ? -4.132 4.701 19.543 1.00 92.62 98 GLU A CA 1
ATOM 792 C C . GLU A 1 98 ? -4.519 3.297 19.062 1.00 92.62 98 GLU A C 1
ATOM 794 O O . GLU A 1 98 ? -5.210 2.569 19.772 1.00 92.62 98 GLU A O 1
ATOM 799 N N . LEU A 1 99 ? -4.029 2.881 17.890 1.00 93.62 99 LEU A N 1
ATOM 800 C CA . LEU A 1 99 ? -4.272 1.532 17.373 1.00 93.62 99 LEU A CA 1
ATOM 801 C C . LEU A 1 99 ? -3.623 0.447 18.240 1.00 93.62 99 LEU A C 1
ATOM 803 O O . LEU A 1 99 ? -4.216 -0.611 18.420 1.00 93.62 99 LEU A O 1
ATOM 807 N N . ASP A 1 100 ? -2.431 0.691 18.786 1.00 93.94 100 ASP A N 1
ATOM 808 C CA . ASP A 1 100 ? -1.751 -0.232 19.695 1.00 93.94 100 ASP A CA 1
ATOM 809 C C . ASP A 1 100 ? -2.532 -0.377 21.012 1.00 93.94 100 ASP A C 1
ATOM 811 O O . ASP A 1 100 ? -2.634 -1.488 21.529 1.00 93.94 100 ASP A O 1
ATOM 815 N N . ALA A 1 101 ? -3.118 0.708 21.535 1.00 91.06 101 ALA A N 1
ATOM 816 C CA . ALA A 1 101 ? -3.974 0.657 22.722 1.00 91.06 101 ALA A CA 1
ATOM 817 C C . ALA A 1 101 ? -5.229 -0.199 22.475 1.00 91.06 101 ALA A C 1
ATOM 819 O O . ALA A 1 101 ? -5.529 -1.098 23.259 1.00 91.06 101 ALA A O 1
ATOM 820 N N . ILE A 1 102 ? -5.898 0.013 21.336 1.00 89.38 102 ILE A N 1
ATOM 821 C CA . ILE A 1 102 ? -7.051 -0.788 20.895 1.00 89.38 102 ILE A CA 1
ATOM 822 C C . ILE A 1 102 ? -6.653 -2.263 20.724 1.00 89.38 102 ILE A C 1
ATOM 824 O O . ILE A 1 102 ? -7.320 -3.172 21.221 1.00 89.38 102 ILE A O 1
ATOM 828 N N . ALA A 1 103 ? -5.524 -2.521 20.060 1.00 91.19 103 ALA A N 1
ATOM 829 C CA . ALA A 1 103 ? -5.024 -3.872 19.843 1.00 91.19 103 ALA A CA 1
ATOM 830 C C . ALA A 1 103 ? -4.674 -4.573 21.164 1.00 91.19 103 ALA A C 1
ATOM 832 O O . ALA A 1 103 ? -4.943 -5.764 21.314 1.00 91.19 103 ALA A O 1
ATOM 833 N N . GLN A 1 104 ? -4.130 -3.843 22.141 1.00 91.62 104 GLN A N 1
ATOM 834 C CA . GLN A 1 104 ? -3.808 -4.377 23.459 1.00 91.62 104 GLN A CA 1
ATOM 835 C C . GLN A 1 104 ? -5.062 -4.833 24.214 1.00 91.62 104 GLN A C 1
ATOM 837 O O . GLN A 1 104 ? -5.043 -5.911 24.812 1.00 91.62 104 GLN A O 1
ATOM 842 N N . GLU A 1 105 ? -6.156 -4.072 24.145 1.00 88.50 105 GLU A N 1
ATOM 843 C CA . GLU A 1 105 ? -7.451 -4.472 24.713 1.00 88.50 105 GLU A CA 1
ATOM 844 C C . GLU A 1 105 ? -7.987 -5.753 24.056 1.00 88.50 105 GLU A C 1
ATOM 846 O O . GLU A 1 105 ? -8.507 -6.639 24.736 1.00 88.50 105 GLU A O 1
ATOM 851 N N . ALA A 1 106 ? -7.769 -5.906 22.749 1.00 87.06 106 ALA A N 1
ATOM 852 C CA . ALA A 1 106 ? -8.119 -7.105 21.993 1.00 87.06 106 ALA A CA 1
ATOM 853 C C . ALA A 1 106 ? -7.100 -8.260 22.123 1.00 87.06 106 ALA A C 1
ATOM 855 O O . ALA A 1 106 ? -7.300 -9.320 21.529 1.00 87.06 106 ALA A O 1
ATOM 856 N N . SER A 1 107 ? -6.010 -8.091 22.885 1.00 90.31 107 SER A N 1
ATOM 857 C CA . SER A 1 107 ? -4.885 -9.045 22.957 1.00 90.31 107 SER A CA 1
ATOM 858 C C . SER A 1 107 ? -4.256 -9.378 21.589 1.00 90.31 107 SER A C 1
ATOM 860 O O . SER A 1 107 ? -3.754 -10.482 21.369 1.00 90.31 107 SER A O 1
ATOM 862 N N . ILE A 1 108 ? -4.264 -8.413 20.668 1.00 89.56 108 ILE A N 1
ATOM 863 C CA . ILE A 1 108 ? -3.675 -8.477 19.327 1.00 89.56 108 ILE A CA 1
ATOM 864 C C . ILE A 1 108 ? -2.347 -7.713 19.329 1.00 89.56 108 ILE A C 1
ATOM 866 O O . ILE A 1 108 ? -2.199 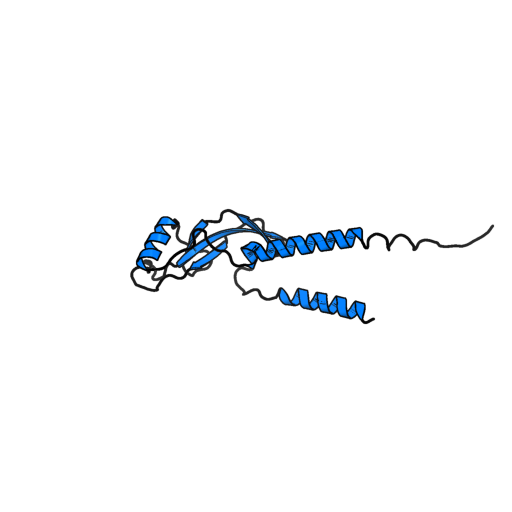-6.678 19.971 1.00 89.56 108 ILE A O 1
ATOM 870 N N . THR A 1 109 ? -1.354 -8.215 18.592 1.00 90.19 109 THR A N 1
ATOM 871 C CA . THR A 1 109 ? -0.081 -7.508 18.385 1.00 90.19 109 THR A CA 1
ATOM 872 C C . THR A 1 109 ? -0.019 -6.965 16.966 1.00 90.19 109 THR A C 1
ATOM 874 O O . THR A 1 109 ? 0.029 -7.737 16.009 1.00 90.19 109 THR A O 1
ATOM 877 N N . LEU A 1 110 ? 0.008 -5.640 16.829 1.00 92.12 110 LEU A N 1
ATOM 878 C CA . LEU A 1 110 ? 0.206 -4.987 15.539 1.00 92.12 110 LEU A CA 1
ATOM 879 C C . LEU A 1 110 ? 1.690 -4.984 15.142 1.00 92.12 110 LEU A C 1
ATOM 881 O O . LEU A 1 110 ? 2.572 -4.894 16.003 1.00 92.12 110 LEU A O 1
ATOM 885 N N . PRO A 1 111 ? 2.002 -5.055 13.837 1.00 92.06 111 PRO A N 1
ATOM 886 C CA . PRO A 1 111 ? 3.371 -4.889 13.372 1.00 92.06 111 PRO A CA 1
ATOM 887 C C . PRO A 1 111 ? 3.878 -3.466 13.659 1.00 92.06 111 PRO A C 1
ATOM 889 O O . PRO A 1 111 ? 3.113 -2.509 13.771 1.00 92.06 111 PRO A O 1
ATOM 892 N N . ALA A 1 112 ? 5.200 -3.298 13.746 1.00 90.44 112 ALA A N 1
ATOM 893 C CA . ALA A 1 112 ? 5.806 -1.985 13.991 1.00 90.44 112 ALA A CA 1
ATOM 894 C C . ALA A 1 112 ? 5.503 -0.971 12.871 1.00 90.44 112 ALA A C 1
ATOM 896 O O . ALA A 1 112 ? 5.365 0.225 13.126 1.00 90.44 112 ALA A O 1
ATOM 897 N N . THR A 1 113 ? 5.374 -1.451 11.635 1.00 90.06 113 THR A N 1
ATOM 898 C CA . THR A 1 113 ? 5.019 -0.653 10.461 1.00 90.06 113 THR A CA 1
ATOM 899 C C . THR A 1 113 ? 3.840 -1.287 9.728 1.00 90.06 113 THR A C 1
ATOM 901 O O . THR A 1 113 ? 3.695 -2.513 9.764 1.00 90.06 113 THR A O 1
ATOM 904 N N . PRO A 1 114 ? 3.001 -0.487 9.047 1.00 89.94 114 PRO A N 1
ATOM 905 C CA . PRO A 1 114 ? 1.900 -1.039 8.276 1.00 89.94 114 PRO A CA 1
ATOM 906 C C . PRO A 1 114 ? 2.434 -1.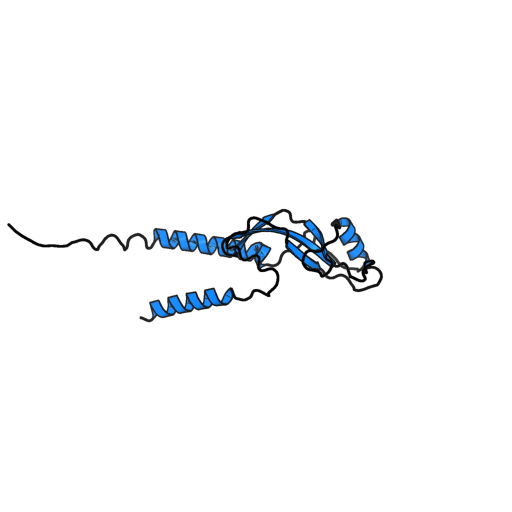926 7.149 1.00 89.94 114 PRO A C 1
ATOM 908 O O . PRO A 1 114 ? 3.365 -1.548 6.429 1.00 89.94 114 PRO A O 1
ATOM 911 N N . THR A 1 115 ? 1.853 -3.111 6.988 1.00 88.12 115 THR A N 1
ATOM 912 C CA . THR A 1 115 ? 2.276 -4.070 5.969 1.00 88.12 115 THR A CA 1
ATOM 913 C C . THR A 1 115 ? 1.453 -3.882 4.701 1.00 88.12 115 THR A C 1
ATOM 915 O O . THR A 1 115 ? 0.226 -3.890 4.711 1.00 88.12 115 THR A O 1
ATOM 918 N N . LEU A 1 116 ? 2.140 -3.706 3.574 1.00 89.88 116 LEU A N 1
ATOM 919 C CA . LEU A 1 116 ? 1.509 -3.738 2.256 1.00 89.88 116 LEU A CA 1
ATOM 920 C C . LEU A 1 116 ? 1.579 -5.165 1.706 1.00 89.88 116 LEU A C 1
ATOM 922 O O . LEU A 1 116 ? 2.533 -5.897 1.986 1.00 89.88 116 LEU A O 1
ATOM 926 N N . SER A 1 117 ? 0.623 -5.544 0.857 1.00 89.06 117 SER A N 1
ATOM 927 C CA . SER A 1 117 ? 0.680 -6.842 0.178 1.00 89.06 117 SER A CA 1
ATOM 928 C C . SER A 1 117 ? 1.960 -6.985 -0.658 1.00 89.06 117 SER A C 1
ATOM 930 O O . SER A 1 117 ? 2.592 -5.996 -1.052 1.00 89.06 117 SER A O 1
ATOM 932 N N . PHE A 1 118 ? 2.355 -8.228 -0.944 1.00 91.19 118 PHE A N 1
ATOM 933 C CA . PHE A 1 118 ? 3.595 -8.527 -1.668 1.00 91.19 118 PHE A CA 1
ATOM 934 C C . PHE A 1 118 ? 3.726 -7.742 -2.983 1.00 91.19 118 PHE A C 1
ATOM 936 O O . PHE A 1 118 ? 4.786 -7.182 -3.255 1.00 91.19 118 PHE A O 1
ATOM 943 N N . TRP A 1 119 ? 2.656 -7.656 -3.780 1.00 91.38 119 TRP A N 1
ATOM 944 C CA . TRP A 1 119 ? 2.674 -6.969 -5.074 1.00 91.38 119 TRP A CA 1
ATOM 945 C C . TRP A 1 119 ? 3.012 -5.481 -4.942 1.00 91.38 119 TRP A C 1
ATOM 947 O O . TRP A 1 119 ? 3.922 -4.996 -5.616 1.00 91.38 119 TRP A O 1
ATOM 957 N N . HIS A 1 120 ? 2.335 -4.774 -4.034 1.00 90.25 120 HIS A N 1
ATOM 958 C CA . HIS A 1 120 ? 2.547 -3.342 -3.830 1.00 90.25 120 HIS A CA 1
ATOM 959 C C . HIS A 1 120 ? 3.869 -3.056 -3.104 1.00 90.25 120 HIS A C 1
ATOM 961 O O . HIS A 1 120 ? 4.514 -2.045 -3.382 1.00 90.25 120 HIS A O 1
ATOM 967 N N . SER A 1 121 ? 4.323 -3.936 -2.206 1.00 91.00 121 SER A N 1
ATOM 968 C CA . SER A 1 121 ? 5.576 -3.751 -1.460 1.00 91.00 121 SER A CA 1
ATOM 969 C C . SER A 1 121 ? 6.825 -4.068 -2.283 1.00 91.00 121 SER A C 1
ATOM 971 O O . SER A 1 121 ? 7.710 -3.219 -2.373 1.00 91.00 121 SER A O 1
ATOM 973 N N . ILE A 1 122 ? 6.912 -5.250 -2.896 1.00 92.38 122 ILE A N 1
ATOM 974 C CA . ILE A 1 122 ? 8.153 -5.776 -3.493 1.00 92.38 122 ILE A CA 1
ATOM 975 C C . ILE A 1 122 ? 7.926 -6.274 -4.923 1.00 92.38 122 ILE A C 1
ATOM 977 O O . ILE A 1 122 ? 8.726 -5.970 -5.808 1.00 92.38 122 ILE A O 1
ATOM 981 N N . GLY A 1 123 ? 6.837 -7.003 -5.169 1.00 90.50 123 GLY A N 1
ATOM 982 C CA . GLY A 1 123 ? 6.586 -7.711 -6.425 1.00 90.50 123 GLY A CA 1
ATOM 983 C C . GLY A 1 123 ? 6.645 -6.813 -7.661 1.00 90.50 123 GLY A C 1
ATOM 984 O O . GLY A 1 123 ? 7.341 -7.147 -8.618 1.00 90.50 123 GLY A O 1
ATOM 985 N N . GLY A 1 124 ? 6.003 -5.641 -7.625 1.00 90.88 124 GLY A N 1
ATOM 986 C CA . GLY A 1 124 ? 6.050 -4.704 -8.749 1.00 90.88 124 GLY A CA 1
ATOM 987 C C . GLY A 1 124 ? 7.447 -4.150 -9.025 1.00 90.88 124 GLY A C 1
ATOM 988 O O . GLY A 1 124 ? 7.845 -4.023 -10.178 1.00 90.88 124 GLY A O 1
ATOM 989 N N . LYS A 1 125 ? 8.242 -3.903 -7.979 1.00 94.06 125 LYS A N 1
ATOM 990 C CA . LYS A 1 125 ? 9.616 -3.391 -8.113 1.00 94.06 125 LYS A CA 1
ATOM 991 C C . LYS A 1 125 ? 10.523 -4.424 -8.775 1.00 94.06 125 LYS A C 1
ATOM 993 O O . LYS A 1 125 ? 11.280 -4.082 -9.679 1.00 94.06 125 LYS A O 1
ATOM 998 N N . LEU A 1 126 ? 10.404 -5.690 -8.368 1.00 95.44 126 LEU A N 1
ATOM 999 C CA . LEU A 1 126 ? 11.136 -6.794 -8.992 1.00 95.44 126 LEU A CA 1
ATOM 1000 C C . LEU A 1 126 ? 10.755 -6.948 -10.464 1.00 95.44 126 LEU A C 1
ATOM 1002 O O . LEU A 1 126 ? 11.636 -7.040 -11.316 1.00 95.44 126 LEU A O 1
ATOM 1006 N N . LEU A 1 127 ? 9.456 -6.917 -10.775 1.00 93.25 127 LEU A N 1
ATOM 1007 C CA . LEU A 1 127 ? 8.996 -7.005 -12.157 1.00 93.25 127 LEU A CA 1
ATOM 1008 C C . LEU A 1 127 ? 9.516 -5.839 -13.004 1.00 93.25 127 LEU A C 1
ATOM 1010 O O . LEU A 1 127 ? 9.979 -6.056 -14.119 1.00 93.25 127 LEU A O 1
ATOM 1014 N N . PHE A 1 128 ? 9.483 -4.617 -12.472 1.00 92.75 128 PHE A N 1
ATOM 1015 C CA . PHE A 1 128 ? 9.981 -3.433 -13.166 1.00 92.75 128 PHE A CA 1
ATOM 1016 C C . PHE A 1 128 ? 11.465 -3.567 -13.541 1.00 92.75 128 PHE A C 1
ATOM 1018 O O . PHE A 1 128 ? 11.838 -3.298 -14.682 1.00 92.75 128 PHE A O 1
ATOM 1025 N N . VAL A 1 129 ? 12.298 -4.066 -12.619 1.00 94.94 129 VAL A N 1
ATOM 1026 C CA . VAL A 1 129 ? 13.721 -4.345 -12.882 1.00 94.94 129 VAL A CA 1
ATOM 1027 C C . VAL A 1 129 ? 13.892 -5.411 -13.963 1.00 94.94 129 VAL A C 1
ATOM 1029 O O . VAL A 1 129 ? 14.723 -5.240 -14.852 1.00 94.94 129 VAL A O 1
ATOM 1032 N N . VAL A 1 130 ? 13.098 -6.485 -13.932 1.00 94.62 130 VAL A N 1
ATOM 1033 C CA . VAL A 1 130 ? 13.143 -7.539 -14.959 1.00 94.62 130 VAL A CA 1
ATOM 1034 C C . VAL A 1 130 ? 12.779 -6.987 -16.338 1.00 94.62 130 VAL A C 1
ATOM 1036 O O . VAL A 1 130 ? 13.469 -7.287 -17.308 1.00 94.62 130 VAL A O 1
ATOM 1039 N N . VAL A 1 131 ? 11.740 -6.153 -16.435 1.00 92.06 131 VAL A N 1
ATOM 1040 C CA . VAL A 1 131 ? 11.308 -5.547 -17.705 1.00 92.06 131 VAL A CA 1
ATOM 1041 C C . VAL A 1 131 ? 12.379 -4.609 -18.263 1.00 92.06 131 VAL A C 1
ATOM 1043 O O . VAL A 1 131 ? 12.721 -4.717 -19.439 1.00 92.06 131 VAL A O 1
ATOM 1046 N N . ILE A 1 132 ? 12.956 -3.737 -17.430 1.00 93.44 132 ILE A N 1
ATOM 1047 C CA . ILE A 1 132 ? 14.057 -2.855 -17.851 1.00 93.44 132 ILE A CA 1
ATOM 1048 C C . ILE A 1 132 ? 15.278 -3.676 -18.272 1.00 93.44 132 ILE A C 1
ATOM 1050 O O . ILE A 1 132 ? 15.853 -3.420 -19.327 1.00 93.44 132 ILE A O 1
ATOM 1054 N N . GLY A 1 133 ? 15.661 -4.679 -17.481 1.00 95.00 133 GLY A N 1
ATOM 1055 C CA . GLY A 1 133 ? 16.797 -5.546 -17.787 1.00 95.00 133 GLY A CA 1
ATOM 1056 C C . GLY A 1 133 ? 16.615 -6.300 -19.105 1.00 95.00 133 GLY A C 1
ATOM 1057 O O . GLY A 1 133 ? 17.543 -6.359 -19.907 1.00 95.00 133 GLY A O 1
ATOM 1058 N N . ALA A 1 134 ? 15.411 -6.813 -19.367 1.00 92.75 134 ALA A N 1
ATOM 1059 C CA . ALA A 1 134 ? 15.076 -7.471 -20.626 1.00 92.75 134 ALA A CA 1
ATOM 1060 C C . ALA A 1 134 ? 15.107 -6.500 -21.815 1.00 92.75 134 ALA A C 1
ATOM 1062 O O . ALA A 1 134 ? 15.619 -6.861 -22.871 1.00 92.75 134 ALA A O 1
ATOM 1063 N N . PHE A 1 135 ? 14.604 -5.273 -21.644 1.00 91.56 135 PHE A N 1
ATOM 1064 C CA . PHE A 1 135 ? 14.649 -4.242 -22.682 1.00 91.56 135 PHE A CA 1
ATOM 1065 C C . PHE A 1 135 ? 16.090 -3.859 -23.041 1.00 91.56 135 PHE A C 1
ATOM 1067 O O . PHE A 1 135 ? 16.444 -3.837 -24.217 1.00 91.56 135 PHE A O 1
ATOM 1074 N N . ILE A 1 136 ? 16.942 -3.635 -22.034 1.00 94.25 136 ILE A N 1
ATOM 1075 C CA . ILE A 1 136 ? 18.364 -3.331 -22.242 1.00 94.25 136 ILE A CA 1
ATOM 1076 C C . ILE A 1 136 ? 19.064 -4.509 -22.924 1.00 94.25 136 ILE A C 1
ATOM 1078 O O . ILE A 1 136 ? 19.737 -4.317 -23.933 1.00 94.25 136 ILE A O 1
ATOM 1082 N N . ALA A 1 137 ? 18.873 -5.732 -22.423 1.00 92.50 137 ALA A N 1
ATOM 1083 C CA . ALA A 1 137 ? 19.450 -6.924 -23.035 1.00 92.50 137 ALA A CA 1
ATOM 1084 C C . ALA A 1 137 ? 19.011 -7.067 -24.500 1.00 92.50 137 ALA A C 1
ATOM 1086 O O . ALA A 1 137 ? 19.850 -7.285 -25.365 1.00 92.50 137 ALA A O 1
ATOM 1087 N N . TYR A 1 138 ? 17.725 -6.872 -24.802 1.00 86.69 138 TYR A N 1
ATOM 1088 C CA . TYR A 1 138 ? 17.235 -6.889 -26.178 1.00 86.69 138 TYR A CA 1
ATOM 1089 C C . TYR A 1 138 ? 17.943 -5.839 -27.047 1.00 86.69 138 TYR A C 1
ATOM 1091 O O . TYR A 1 138 ? 18.448 -6.179 -28.111 1.00 86.69 138 TYR A O 1
ATOM 1099 N N . SER A 1 139 ? 18.057 -4.597 -26.565 1.00 89.56 139 SER A N 1
ATOM 1100 C CA . SER A 1 139 ? 18.718 -3.513 -27.305 1.00 89.56 139 SER A CA 1
ATOM 1101 C C . SER A 1 139 ? 20.213 -3.738 -27.548 1.00 89.56 139 SER A C 1
ATOM 1103 O O . SER A 1 139 ? 20.742 -3.239 -28.529 1.00 89.56 139 SER A O 1
ATOM 1105 N N . VAL A 1 140 ? 20.898 -4.487 -26.682 1.00 91.88 140 VAL A N 1
ATOM 1106 C CA . VAL A 1 140 ? 22.333 -4.771 -26.831 1.00 91.88 140 VAL A CA 1
ATOM 1107 C C . VAL A 1 140 ? 22.577 -6.023 -27.674 1.00 91.88 140 VAL A C 1
ATOM 1109 O O . VAL A 1 140 ? 23.516 -6.048 -28.455 1.00 91.88 140 VAL A O 1
ATOM 1112 N N . PHE A 1 141 ? 21.753 -7.065 -27.527 1.00 85.25 141 PHE A N 1
ATOM 1113 C CA . PHE A 1 141 ? 21.982 -8.359 -28.181 1.00 85.25 141 PHE A CA 1
ATOM 1114 C C . PHE A 1 141 ? 21.296 -8.519 -29.544 1.00 85.25 141 PHE A C 1
ATOM 1116 O O . PHE A 1 141 ? 21.671 -9.421 -30.281 1.00 85.25 141 PHE A O 1
ATOM 1123 N N . PHE A 1 142 ? 20.285 -7.707 -29.870 1.00 66.81 142 PHE A N 1
ATOM 1124 C CA . PHE A 1 142 ? 19.490 -7.861 -31.100 1.00 66.81 142 PHE A CA 1
ATOM 1125 C C . PHE A 1 142 ? 19.487 -6.618 -32.003 1.00 66.81 142 PHE A C 1
ATOM 1127 O O . PHE A 1 142 ? 18.790 -6.617 -33.011 1.00 66.81 142 PHE A O 1
ATOM 1134 N N . ALA A 1 143 ? 20.252 -5.569 -31.678 1.00 59.81 143 ALA A N 1
ATOM 1135 C CA . ALA A 1 143 ? 20.363 -4.374 -32.523 1.00 59.81 143 ALA A CA 1
ATOM 1136 C C . ALA A 1 143 ? 21.345 -4.524 -33.703 1.00 59.81 143 ALA A C 1
ATOM 1138 O O . ALA A 1 143 ? 21.378 -3.652 -34.562 1.00 59.81 143 ALA A O 1
ATOM 1139 N N . GLU A 1 144 ? 22.127 -5.607 -33.767 1.00 58.84 144 GLU A N 1
ATOM 1140 C CA . GLU A 1 144 ? 23.131 -5.823 -34.826 1.00 58.84 144 GLU A CA 1
ATOM 1141 C C . GLU A 1 144 ? 22.599 -6.592 -36.053 1.00 58.84 144 GLU A C 1
ATOM 1143 O O . GLU A 1 144 ? 23.311 -6.710 -37.042 1.00 58.84 144 GLU A O 1
ATOM 1148 N N . GLU A 1 145 ? 21.360 -7.103 -36.043 1.00 59.47 145 GLU A N 1
ATOM 1149 C CA . GLU A 1 145 ? 20.838 -7.931 -37.152 1.00 59.47 145 GLU A CA 1
ATOM 1150 C C . GLU A 1 145 ? 20.153 -7.133 -38.289 1.00 59.47 145 GLU A C 1
ATOM 1152 O O . GLU A 1 145 ? 19.726 -7.744 -39.266 1.00 59.47 145 GLU A O 1
ATOM 1157 N N . GLU A 1 146 ? 20.047 -5.797 -38.214 1.00 55.78 146 GLU A N 1
ATOM 1158 C CA . GLU A 1 146 ? 19.332 -4.982 -39.225 1.00 55.78 146 GLU A CA 1
ATOM 1159 C C . GLU A 1 146 ? 20.235 -4.234 -40.239 1.00 55.78 146 GLU A C 1
ATOM 1161 O O . GLU A 1 146 ? 19.706 -3.569 -41.125 1.00 55.78 146 GLU A O 1
ATOM 1166 N N . GLU A 1 147 ? 21.572 -4.354 -40.185 1.00 55.59 147 GLU A N 1
ATOM 1167 C CA . GLU A 1 147 ? 22.482 -3.617 -41.100 1.00 55.59 147 GLU A CA 1
ATOM 1168 C C . GLU A 1 147 ? 22.995 -4.404 -42.333 1.00 55.59 147 GLU A C 1
ATOM 1170 O O . GLU A 1 147 ? 23.720 -3.839 -43.150 1.00 55.59 147 GLU A O 1
ATOM 1175 N N . GLU A 1 148 ? 22.599 -5.664 -42.553 1.00 56.31 148 GLU A N 1
ATOM 1176 C CA . GLU A 1 148 ? 23.069 -6.472 -43.703 1.00 56.31 148 GLU A CA 1
ATOM 1177 C C . GLU A 1 148 ? 21.979 -6.801 -44.749 1.00 56.31 148 GLU A C 1
ATOM 1179 O O . GLU A 1 148 ? 21.907 -7.924 -45.230 1.00 56.31 148 GLU A O 1
ATOM 1184 N N . GLU A 1 149 ? 21.135 -5.852 -45.170 1.00 56.84 149 GLU A N 1
ATOM 1185 C CA . GLU A 1 149 ? 20.315 -6.029 -46.392 1.00 56.84 149 GLU A CA 1
ATOM 1186 C C . GLU A 1 149 ? 20.143 -4.727 -47.203 1.00 56.84 149 GLU A C 1
ATOM 1188 O O . GLU A 1 149 ? 19.030 -4.325 -47.513 1.00 56.84 149 GLU A O 1
ATOM 1193 N N . GLU A 1 150 ? 21.234 -4.083 -47.634 1.00 55.56 150 GLU A N 1
ATOM 1194 C CA . GLU A 1 150 ? 21.200 -3.231 -48.840 1.00 55.56 150 GLU A CA 1
ATOM 1195 C C . GLU A 1 150 ? 22.469 -3.412 -49.696 1.00 55.56 150 GLU A C 1
ATOM 1197 O O . GLU A 1 150 ? 23.339 -2.551 -49.768 1.00 55.56 150 GLU A O 1
ATOM 1202 N N . GLU A 1 151 ? 22.557 -4.531 -50.421 1.00 59.97 151 GLU A N 1
ATOM 1203 C CA . GLU A 1 151 ? 23.256 -4.542 -51.713 1.00 59.97 151 GLU A CA 1
ATOM 1204 C C . GLU A 1 151 ? 22.258 -4.854 -52.836 1.00 59.97 151 GLU A C 1
ATOM 1206 O O . GLU A 1 151 ? 21.904 -6.019 -53.044 1.00 59.97 151 GLU A O 1
ATOM 1211 N N . PRO A 1 152 ? 21.883 -3.872 -53.670 1.00 56.31 152 PRO A N 1
ATOM 1212 C CA . PRO A 1 152 ? 21.596 -4.137 -55.061 1.00 56.31 152 PRO A CA 1
ATOM 1213 C C . PRO A 1 152 ? 22.910 -4.045 -55.842 1.00 56.31 152 PRO A C 1
ATOM 1215 O O . PRO A 1 152 ? 23.450 -2.967 -56.099 1.00 56.31 152 PRO A O 1
ATOM 1218 N N . LYS A 1 153 ? 23.417 -5.215 -56.232 1.00 69.12 153 LYS A N 1
ATOM 1219 C CA . LYS A 1 153 ? 24.293 -5.359 -57.398 1.00 69.12 153 LYS A CA 1
ATOM 1220 C C . LYS A 1 153 ? 23.530 -4.966 -58.670 1.00 69.12 153 LYS A C 1
ATOM 1222 O O . LYS A 1 153 ? 22.318 -5.141 -58.716 1.00 69.12 153 LYS A O 1
ATOM 1227 N N . GLU A 1 154 ? 24.310 -4.581 -59.688 1.00 58.34 154 GLU A N 1
ATOM 1228 C CA . GLU A 1 154 ? 23.997 -4.359 -61.123 1.00 58.34 154 GLU A CA 1
ATOM 1229 C C . GLU A 1 154 ? 24.016 -2.877 -61.560 1.00 58.34 154 GLU A C 1
ATOM 1231 O O . GLU A 1 154 ? 23.513 -2.008 -60.866 1.00 58.34 154 GLU A O 1
ATOM 1236 N N . GLU A 1 155 ? 24.574 -2.471 -62.706 1.00 55.38 155 GLU A N 1
ATOM 1237 C CA . GLU A 1 155 ? 25.363 -3.140 -63.747 1.00 55.38 155 GLU A CA 1
ATOM 1238 C C . GLU A 1 155 ? 26.102 -2.071 -64.594 1.00 55.38 155 GLU A C 1
ATOM 1240 O O . GLU A 1 155 ? 25.621 -0.955 -64.765 1.00 55.38 155 GLU A O 1
ATOM 1245 N N . LYS A 1 156 ? 27.272 -2.466 -65.115 1.00 53.62 156 LYS A N 1
ATOM 1246 C CA . LYS A 1 156 ? 28.039 -2.010 -66.301 1.00 53.62 156 LYS A CA 1
ATOM 1247 C C . LYS A 1 156 ? 27.621 -0.730 -67.059 1.00 53.62 156 LYS A C 1
ATOM 1249 O O . LYS A 1 156 ? 26.533 -0.681 -67.624 1.00 53.62 156 LYS A O 1
ATOM 1254 N N . GLN A 1 157 ? 28.620 0.123 -67.333 1.00 44.78 157 GLN A N 1
ATOM 1255 C CA . GLN A 1 157 ? 28.969 0.583 -68.694 1.00 44.78 157 GLN A CA 1
ATOM 1256 C C . GLN A 1 157 ? 30.488 0.640 -68.866 1.00 44.78 157 GLN A C 1
ATOM 1258 O O . GLN A 1 157 ? 31.164 1.106 -67.922 1.00 44.78 157 GLN A O 1
#

Solvent-accessible surface area (backbone atoms only — not comparable to full-atom values): 9611 Å² total; per-residue (Å²): 114,66,69,60,55,50,52,52,50,51,51,50,52,60,58,56,70,67,72,80,67,79,95,72,82,87,73,88,46,61,59,36,89,43,62,86,44,75,44,78,60,45,87,57,74,96,42,82,92,43,42,46,98,88,71,44,49,54,24,44,16,28,35,30,27,39,31,25,55,74,76,32,33,63,47,74,45,78,73,42,58,23,29,25,48,90,48,94,93,52,68,44,96,33,55,63,68,58,50,49,52,56,26,52,77,70,74,46,85,78,69,98,59,82,68,64,59,62,52,67,65,48,47,20,41,54,50,52,51,50,53,53,52,50,52,51,49,46,60,69,75,61,63,77,77,77,79,85,81,84,79,83,83,86,80,89,134